Protein AF-A0A0F9MTP5-F1 (afdb_monomer_lite)

Secondary structure (DSSP, 8-state):
-PPTT-EEEGGGGT-SSS-EEEEEE-TTT--EEEEEEETTEES-SS-HHHHHTT--GGGSTT-STTEEE-TTS-EEEE--TTSTTGGG--TTSEEEHHHHHHHHHHTSPPPTT------S-PPP--

Organism: NCBI:txid412755

Radius of gyration: 24.65 Å; chains: 1; bounding box: 51×34×59 Å

Structure (mmCIF, N/CA/C/O backbone):
data_AF-A0A0F9MTP5-F1
#
_entry.id   AF-A0A0F9MTP5-F1
#
loop_
_atom_site.group_PDB
_atom_site.id
_atom_site.type_symbol
_atom_site.label_atom_id
_atom_site.label_alt_id
_atom_site.label_comp_id
_atom_site.label_asym_id
_atom_site.label_entity_id
_atom_site.label_seq_id
_atom_site.pdbx_PDB_ins_code
_atom_site.Cartn_x
_atom_site.Cartn_y
_atom_site.Cartn_z
_atom_site.occupancy
_atom_site.B_iso_or_equiv
_atom_site.auth_seq_id
_atom_site.auth_comp_id
_atom_site.auth_asym_id
_atom_site.auth_atom_id
_atom_site.pdbx_PDB_model_num
ATOM 1 N N . MET A 1 1 ? 25.658 3.726 -25.831 1.00 50.38 1 MET A N 1
ATOM 2 C CA . MET A 1 1 ? 24.232 3.813 -25.425 1.00 50.38 1 MET A CA 1
ATOM 3 C C . MET A 1 1 ? 23.393 3.093 -26.476 1.00 50.38 1 MET A C 1
ATOM 5 O O . MET A 1 1 ? 23.579 3.417 -27.639 1.00 50.38 1 MET A O 1
ATOM 9 N N . PRO A 1 2 ? 22.553 2.095 -26.136 1.00 52.84 2 PRO A N 1
ATOM 10 C CA . PRO A 1 2 ? 21.653 1.469 -27.111 1.00 52.84 2 PRO A CA 1
ATOM 11 C C . PRO A 1 2 ? 20.662 2.503 -27.647 1.00 52.84 2 PRO A C 1
ATOM 13 O O . PRO A 1 2 ? 20.171 3.325 -26.868 1.00 52.84 2 PRO A O 1
ATOM 16 N N . TYR A 1 3 ? 20.366 2.458 -28.942 1.00 60.91 3 TYR A N 1
ATOM 17 C CA . TYR A 1 3 ? 19.397 3.370 -29.541 1.00 60.91 3 TYR A CA 1
ATOM 18 C C . TYR A 1 3 ? 17.982 3.034 -29.056 1.00 60.91 3 TYR A C 1
ATOM 20 O O . TYR A 1 3 ? 17.651 1.895 -28.711 1.00 60.91 3 TYR A O 1
ATOM 28 N N . LEU A 1 4 ? 17.127 4.053 -28.991 1.00 62.94 4 LEU A N 1
ATOM 29 C CA . LEU A 1 4 ? 15.744 3.895 -28.565 1.00 62.94 4 LEU A CA 1
ATOM 30 C C . LEU A 1 4 ? 15.026 2.870 -29.466 1.00 62.94 4 LEU A C 1
ATOM 32 O O . LEU A 1 4 ? 15.049 3.016 -30.682 1.00 62.94 4 LEU A O 1
ATOM 36 N N . ARG A 1 5 ? 14.354 1.873 -28.866 1.00 65.50 5 ARG A N 1
ATOM 37 C CA . ARG A 1 5 ? 13.675 0.729 -29.529 1.00 65.50 5 ARG A CA 1
ATOM 38 C C . ARG A 1 5 ? 14.573 -0.394 -30.065 1.00 65.50 5 ARG A C 1
ATOM 40 O O . ARG A 1 5 ? 14.048 -1.356 -30.619 1.00 65.50 5 ARG A O 1
ATOM 47 N N . GLU A 1 6 ? 15.880 -0.347 -29.837 1.00 84.50 6 GLU A N 1
ATOM 48 C CA . GLU A 1 6 ? 16.763 -1.471 -30.151 1.00 84.50 6 GLU A CA 1
ATOM 49 C C . GLU A 1 6 ? 16.540 -2.631 -29.161 1.00 84.50 6 GLU A C 1
ATOM 51 O O . GLU A 1 6 ? 16.546 -2.439 -27.938 1.00 84.50 6 GLU A O 1
ATOM 56 N N . VAL A 1 7 ? 16.329 -3.842 -29.686 1.00 89.88 7 VAL A N 1
ATOM 57 C CA . VAL A 1 7 ? 16.206 -5.066 -28.884 1.00 89.88 7 VAL A CA 1
ATOM 58 C C . VAL A 1 7 ? 17.567 -5.755 -28.824 1.00 89.88 7 VAL A C 1
ATOM 60 O O . VAL A 1 7 ? 18.061 -6.232 -29.841 1.00 89.88 7 VAL A O 1
ATOM 63 N N . LYS A 1 8 ? 18.152 -5.864 -27.628 1.00 90.75 8 LYS A N 1
ATOM 64 C CA . LYS A 1 8 ? 19.448 -6.523 -27.389 1.00 90.75 8 LYS A CA 1
ATOM 65 C C . LYS A 1 8 ? 19.291 -7.798 -26.575 1.00 90.75 8 LYS A C 1
ATOM 67 O O . LYS A 1 8 ? 18.410 -7.876 -25.716 1.00 90.75 8 LYS A O 1
ATOM 72 N N . ARG A 1 9 ? 20.133 -8.810 -26.798 1.00 90.12 9 ARG A N 1
ATOM 73 C CA . ARG A 1 9 ? 20.188 -9.964 -25.886 1.00 90.12 9 ARG A CA 1
ATOM 74 C C . ARG A 1 9 ? 20.947 -9.566 -24.626 1.00 90.12 9 ARG A C 1
ATOM 76 O O . ARG A 1 9 ? 21.798 -8.688 -24.658 1.00 90.12 9 ARG A O 1
ATOM 83 N N . ALA A 1 10 ? 20.655 -10.235 -23.514 1.00 90.25 10 ALA A N 1
ATOM 84 C CA . ALA A 1 10 ? 21.306 -9.991 -22.229 1.00 90.25 10 ALA A CA 1
ATOM 85 C C . ALA A 1 10 ? 22.843 -10.014 -22.338 1.00 90.25 10 ALA A C 1
ATOM 87 O O . ALA A 1 10 ? 23.502 -9.103 -21.845 1.00 90.25 10 ALA A O 1
ATOM 88 N N . ARG A 1 11 ? 23.388 -10.993 -23.074 1.00 88.56 11 ARG A N 1
ATOM 89 C CA . ARG A 1 11 ? 24.829 -11.126 -23.343 1.00 88.56 11 ARG A CA 1
ATOM 90 C C . ARG A 1 11 ? 25.450 -9.919 -24.061 1.00 88.56 11 ARG A C 1
ATOM 92 O O . ARG A 1 11 ? 26.611 -9.627 -23.823 1.00 88.56 11 ARG A O 1
ATOM 99 N N . ASP A 1 12 ? 24.679 -9.197 -24.878 1.00 89.00 12 ASP A N 1
ATOM 100 C CA . ASP A 1 12 ? 25.159 -8.040 -25.651 1.00 89.00 12 ASP A CA 1
ATOM 101 C C . ASP A 1 12 ? 25.202 -6.750 -24.800 1.00 89.00 12 ASP A C 1
ATOM 103 O O . ASP A 1 12 ? 25.647 -5.703 -25.263 1.00 89.00 12 ASP A O 1
ATOM 107 N N . ILE A 1 13 ? 24.675 -6.799 -23.571 1.00 87.50 13 ILE A N 1
ATOM 108 C CA . ILE A 1 13 ? 24.605 -5.677 -22.620 1.00 87.50 13 ILE A CA 1
ATOM 109 C C . ILE A 1 13 ? 25.126 -6.073 -21.231 1.00 87.50 13 ILE A C 1
ATOM 111 O O . ILE A 1 13 ? 24.644 -5.553 -20.225 1.00 87.50 13 ILE A O 1
ATOM 115 N N . GLU A 1 14 ? 26.052 -7.036 -21.179 1.00 87.50 14 GLU A N 1
ATOM 116 C CA . GLU A 1 14 ? 26.723 -7.492 -19.949 1.00 87.50 14 GLU A CA 1
ATOM 117 C C . GLU A 1 14 ? 25.752 -7.966 -18.848 1.00 87.50 14 GLU A C 1
ATOM 119 O O . GLU A 1 14 ? 26.001 -7.845 -17.648 1.00 87.50 14 GLU A O 1
ATOM 124 N N . ARG A 1 15 ? 24.603 -8.530 -19.246 1.00 83.62 15 ARG A N 1
ATOM 125 C CA . ARG A 1 15 ? 23.613 -9.115 -18.333 1.00 83.62 15 ARG A CA 1
ATOM 126 C C . ARG A 1 15 ? 23.614 -10.634 -18.406 1.00 83.62 15 ARG A C 1
ATOM 128 O O . ARG A 1 15 ? 23.744 -11.232 -19.470 1.00 83.62 15 ARG A O 1
ATOM 135 N N . ARG A 1 16 ? 23.384 -11.264 -17.253 1.00 84.50 16 ARG A N 1
ATOM 136 C CA . ARG A 1 16 ? 23.239 -12.721 -17.137 1.00 84.50 16 ARG A CA 1
ATOM 137 C C . ARG A 1 16 ? 21.905 -13.201 -17.726 1.00 84.50 16 ARG A C 1
ATOM 139 O O . ARG A 1 16 ? 20.883 -12.522 -17.612 1.00 84.50 16 ARG A O 1
ATOM 146 N N . GLY A 1 17 ? 21.911 -14.412 -18.284 1.00 86.94 17 GLY A N 1
ATOM 147 C CA . GLY A 1 17 ? 20.730 -15.103 -18.814 1.00 86.94 17 GLY A CA 1
ATOM 148 C C . GLY A 1 17 ? 20.544 -14.969 -20.329 1.00 86.94 17 GLY A C 1
ATOM 149 O O . GLY A 1 17 ? 21.358 -14.375 -21.024 1.00 86.94 17 GLY A O 1
ATOM 150 N N . ASN A 1 18 ? 19.442 -15.526 -20.841 1.00 89.19 18 ASN A N 1
ATOM 151 C CA . ASN A 1 18 ? 19.158 -15.624 -22.284 1.00 89.19 18 ASN A CA 1
ATOM 152 C C . ASN A 1 18 ? 18.023 -14.697 -22.754 1.00 89.19 18 ASN A C 1
ATOM 154 O O . ASN A 1 18 ? 17.495 -14.845 -23.857 1.00 89.19 18 ASN A O 1
ATOM 158 N N . TYR A 1 19 ? 17.626 -13.741 -21.915 1.00 92.12 19 TYR A N 1
ATOM 159 C CA . TYR A 1 19 ? 16.518 -12.835 -22.200 1.00 92.12 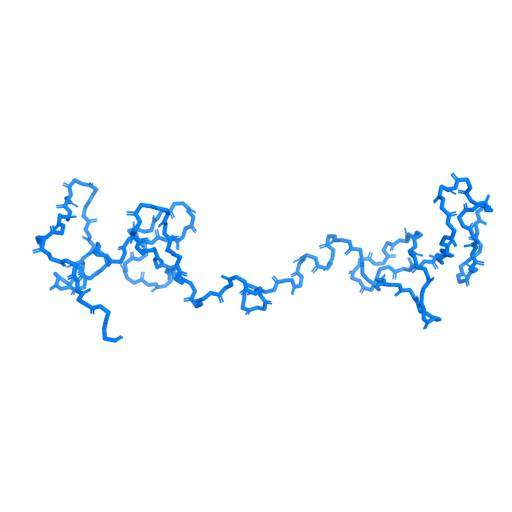19 TYR A CA 1
ATOM 160 C C . TYR A 1 19 ? 16.904 -11.748 -23.206 1.00 92.12 19 TYR A C 1
ATOM 162 O O . TYR A 1 19 ? 18.069 -11.368 -23.333 1.00 92.12 19 TYR A O 1
ATOM 170 N N . LYS A 1 20 ? 15.896 -11.213 -23.896 1.00 94.25 20 LYS A N 1
ATOM 171 C CA . LYS A 1 20 ? 16.014 -9.994 -24.696 1.00 94.25 20 LYS A CA 1
ATOM 172 C C . LYS A 1 20 ? 15.579 -8.795 -23.860 1.00 94.25 20 LYS A C 1
ATOM 174 O O . LYS A 1 20 ? 14.702 -8.915 -23.003 1.00 94.25 20 LYS A O 1
ATOM 179 N N . TYR A 1 21 ? 16.171 -7.643 -24.123 1.00 93.31 21 TYR A N 1
ATOM 180 C CA . TYR A 1 21 ? 15.858 -6.377 -23.483 1.00 93.31 21 TYR A CA 1
ATOM 181 C C . TYR A 1 21 ? 15.622 -5.306 -24.538 1.00 93.31 21 TYR A C 1
ATOM 183 O O . TYR A 1 21 ? 16.295 -5.284 -25.562 1.00 93.31 21 TYR A O 1
ATOM 191 N N . ILE A 1 22 ? 14.689 -4.404 -24.259 1.00 92.81 22 ILE A N 1
ATOM 192 C CA . ILE A 1 22 ? 14.418 -3.215 -25.060 1.00 92.81 22 ILE A CA 1
ATOM 193 C C . ILE A 1 22 ? 14.540 -1.977 -24.182 1.00 92.81 22 ILE A C 1
ATOM 195 O O . ILE A 1 22 ? 14.172 -1.977 -23.002 1.00 92.81 22 ILE A O 1
ATOM 199 N N . TRP A 1 23 ? 15.049 -0.907 -24.771 1.00 91.88 23 TRP A N 1
ATOM 200 C CA . TRP A 1 23 ? 15.063 0.405 -24.155 1.00 91.88 23 TRP A CA 1
ATOM 201 C C . TRP A 1 23 ? 13.672 1.058 -24.294 1.00 91.88 23 TRP A C 1
ATOM 203 O O . TRP A 1 23 ? 13.225 1.337 -25.406 1.00 91.88 23 TRP A O 1
ATOM 213 N N . HIS A 1 24 ? 12.955 1.260 -23.179 1.00 91.69 24 HIS A N 1
ATOM 214 C CA . HIS A 1 24 ? 11.558 1.724 -23.161 1.00 91.69 24 HIS A CA 1
ATOM 215 C C . HIS A 1 24 ? 11.326 2.856 -22.146 1.00 91.69 24 HIS A C 1
ATOM 217 O O . HIS A 1 24 ? 11.882 2.852 -21.043 1.00 91.69 24 HIS A O 1
ATOM 223 N N . PHE A 1 25 ? 10.457 3.806 -22.499 1.00 93.25 25 PHE A N 1
ATOM 224 C CA . PHE A 1 25 ? 10.032 4.893 -21.618 1.00 93.25 25 PHE A CA 1
ATOM 225 C C . PHE A 1 25 ? 8.810 4.497 -20.790 1.00 93.25 25 PHE A C 1
ATOM 227 O O . PHE A 1 25 ? 7.827 3.973 -21.304 1.00 93.25 25 PHE A O 1
ATOM 234 N N . CYS A 1 26 ? 8.845 4.785 -19.493 1.00 94.44 26 CYS A N 1
ATOM 235 C CA . CYS A 1 26 ? 7.706 4.589 -18.609 1.00 94.44 26 CYS A CA 1
ATOM 236 C C . CYS A 1 26 ? 6.542 5.506 -19.012 1.00 94.44 26 CYS A C 1
ATOM 238 O O . CYS A 1 26 ? 6.663 6.723 -18.898 1.00 94.44 26 CYS A O 1
ATOM 240 N N . LYS A 1 27 ? 5.370 4.937 -19.329 1.00 94.00 27 LYS A N 1
ATOM 241 C CA . LYS A 1 27 ? 4.141 5.712 -19.608 1.00 94.00 27 LYS A CA 1
ATOM 242 C C . LYS A 1 27 ? 3.656 6.598 -18.446 1.00 94.00 27 LYS A C 1
ATOM 244 O O . LYS A 1 27 ? 2.748 7.391 -18.639 1.00 94.00 27 LYS A O 1
ATOM 249 N N . GLY A 1 28 ? 4.177 6.415 -17.229 1.00 92.44 28 GLY A N 1
ATOM 250 C CA . GLY A 1 28 ? 3.763 7.176 -16.044 1.00 92.44 28 GLY A CA 1
ATOM 251 C C . GLY A 1 28 ? 4.670 8.356 -15.689 1.00 92.44 28 GLY A C 1
ATOM 252 O O . GLY A 1 28 ? 4.172 9.393 -15.282 1.00 92.44 28 GLY A O 1
ATOM 253 N N . CYS A 1 29 ? 5.991 8.206 -15.806 1.00 95.00 29 CYS A N 1
ATOM 254 C CA . CYS A 1 29 ? 6.949 9.249 -15.410 1.00 95.00 29 CYS A CA 1
ATOM 255 C C . CYS A 1 29 ? 7.912 9.664 -16.522 1.00 95.00 29 CYS A C 1
ATOM 257 O O . CYS A 1 29 ? 8.851 10.404 -16.252 1.00 95.00 29 CYS A O 1
ATOM 259 N N . GLY A 1 30 ? 7.772 9.113 -17.731 1.00 93.50 30 GLY A N 1
ATOM 260 C CA . GLY A 1 30 ? 8.672 9.369 -18.858 1.00 93.50 30 GLY A CA 1
ATOM 261 C C . GLY A 1 30 ? 10.078 8.790 -18.689 1.00 93.50 30 GLY A C 1
ATOM 262 O O . GLY A 1 30 ? 10.838 8.755 -19.648 1.00 93.50 30 GLY A O 1
ATOM 263 N N . LYS A 1 31 ? 10.438 8.286 -17.499 1.00 93.00 31 LYS A N 1
ATOM 264 C CA . LYS A 1 31 ? 11.778 7.759 -17.249 1.00 93.00 31 LYS A CA 1
ATOM 265 C C . LYS A 1 31 ? 12.066 6.536 -18.088 1.00 93.00 31 LYS A C 1
ATOM 267 O O . LYS A 1 31 ? 11.247 5.644 -18.314 1.00 93.00 31 LYS A O 1
ATOM 272 N N . ALA A 1 32 ? 13.310 6.525 -18.473 1.00 91.69 32 ALA A N 1
ATOM 273 C CA . ALA A 1 32 ? 13.872 5.750 -19.519 1.00 91.69 32 ALA A CA 1
ATOM 274 C C . ALA A 1 32 ? 14.539 4.512 -18.843 1.00 91.69 32 ALA A C 1
ATOM 276 O O . ALA A 1 32 ? 15.306 4.692 -17.896 1.00 91.69 32 ALA A O 1
ATOM 277 N N . ARG A 1 33 ? 14.241 3.260 -19.248 1.00 91.56 33 ARG A N 1
ATOM 278 C CA . ARG A 1 33 ? 14.900 2.054 -18.689 1.00 91.56 33 ARG A CA 1
ATOM 279 C C . ARG A 1 33 ? 14.978 0.859 -19.650 1.00 91.56 33 ARG A C 1
ATOM 281 O O . ARG A 1 33 ? 14.161 0.719 -20.556 1.00 91.56 33 ARG A O 1
ATOM 288 N N . GLY A 1 34 ? 15.893 -0.072 -19.368 1.00 91.94 34 GLY A N 1
ATOM 289 C CA . GLY A 1 34 ? 15.919 -1.398 -19.998 1.00 91.94 34 GLY A CA 1
ATOM 290 C C . GLY A 1 34 ? 14.844 -2.329 -19.422 1.00 91.94 34 GLY A C 1
ATOM 291 O O . GLY A 1 34 ? 14.824 -2.589 -18.217 1.00 91.94 34 GLY A O 1
ATOM 292 N N . VAL A 1 35 ? 13.962 -2.843 -20.276 1.00 92.44 35 VAL A N 1
ATOM 293 C CA . VAL A 1 35 ? 12.837 -3.730 -19.928 1.00 92.44 35 VAL A CA 1
ATOM 294 C C . VAL A 1 35 ? 13.016 -5.064 -20.632 1.00 92.44 35 VAL A C 1
ATOM 296 O O . VAL A 1 35 ? 13.492 -5.082 -21.762 1.00 92.44 35 VAL A O 1
ATOM 299 N N . ARG A 1 36 ? 12.638 -6.180 -19.996 1.00 93.88 36 ARG A N 1
ATOM 300 C CA . ARG A 1 36 ? 12.586 -7.469 -20.699 1.00 93.88 36 ARG A CA 1
ATOM 301 C C . ARG A 1 36 ? 11.644 -7.365 -21.896 1.00 93.88 36 ARG A C 1
ATOM 303 O O . ARG A 1 36 ? 10.577 -6.765 -21.800 1.00 93.88 36 ARG A O 1
ATOM 310 N N . TYR A 1 37 ? 12.062 -7.943 -23.009 1.00 94.00 37 TYR A N 1
ATOM 311 C CA . TYR A 1 37 ? 11.309 -7.985 -24.250 1.00 94.00 37 TYR A CA 1
ATOM 312 C C . TYR A 1 37 ? 10.854 -9.420 -24.495 1.00 94.00 37 TYR A C 1
ATOM 314 O O . TYR A 1 37 ? 11.674 -10.327 -24.646 1.00 94.00 37 TYR A O 1
ATOM 322 N N . THR A 1 38 ? 9.545 -9.626 -24.476 1.00 92.94 38 THR A N 1
ATOM 323 C CA . THR A 1 38 ? 8.895 -10.935 -24.579 1.00 92.94 38 THR A CA 1
ATOM 324 C C . THR A 1 38 ? 7.635 -10.782 -25.414 1.00 92.94 38 THR A C 1
ATOM 326 O O . THR A 1 38 ? 7.059 -9.706 -25.426 1.00 92.94 38 THR A O 1
ATOM 329 N N . ARG A 1 39 ? 7.210 -11.822 -26.139 1.00 91.56 39 ARG A N 1
ATOM 330 C CA . ARG A 1 39 ? 5.995 -11.770 -26.983 1.00 91.56 39 ARG A CA 1
ATOM 331 C C . ARG A 1 39 ? 5.944 -10.555 -27.931 1.00 91.56 39 ARG A C 1
ATOM 333 O O . ARG A 1 39 ? 4.889 -10.004 -28.194 1.00 91.56 39 ARG A O 1
ATOM 340 N N . ASN A 1 40 ? 7.104 -10.140 -28.443 1.00 91.00 40 ASN A N 1
ATOM 341 C CA . ASN A 1 40 ? 7.280 -8.952 -29.285 1.00 91.00 40 ASN A CA 1
ATOM 342 C C . ASN A 1 40 ? 6.893 -7.603 -28.638 1.00 91.00 40 ASN A C 1
ATOM 344 O O . ASN A 1 40 ? 6.765 -6.590 -29.329 1.00 91.00 40 ASN A O 1
ATOM 348 N N . GLU A 1 41 ? 6.809 -7.545 -27.310 1.00 92.81 41 GLU A N 1
ATOM 349 C CA . GLU A 1 41 ? 6.453 -6.352 -26.544 1.00 92.81 41 GLU A CA 1
ATOM 350 C C . GLU A 1 41 ? 7.351 -6.165 -25.300 1.00 92.81 41 GLU A C 1
ATOM 352 O O . GLU A 1 41 ? 7.974 -7.110 -24.798 1.00 92.81 41 GLU A O 1
ATOM 357 N N . PRO A 1 42 ? 7.496 -4.930 -24.781 1.00 93.19 42 PRO A N 1
ATOM 358 C CA . PRO A 1 42 ? 8.117 -4.726 -23.479 1.00 93.19 42 PRO A CA 1
ATOM 359 C C . PRO A 1 42 ? 7.231 -5.341 -22.390 1.00 93.19 42 PRO A C 1
ATOM 361 O O . PRO A 1 42 ? 6.095 -4.920 -22.203 1.00 93.19 42 PRO A O 1
ATOM 364 N N . GLU A 1 43 ? 7.786 -6.253 -21.592 1.00 94.25 43 GLU A N 1
ATOM 365 C CA . GLU A 1 43 ? 7.072 -6.954 -20.512 1.00 94.25 43 GLU A CA 1
ATOM 366 C C . GLU A 1 43 ? 6.398 -6.000 -19.510 1.00 94.25 43 GLU A C 1
ATOM 368 O O . GLU A 1 43 ? 5.448 -6.348 -18.814 1.00 94.25 43 GLU A O 1
ATOM 373 N N . SER A 1 44 ? 6.903 -4.773 -19.381 1.00 93.06 44 SER A N 1
ATOM 374 C CA . SER A 1 44 ? 6.295 -3.764 -18.521 1.00 93.06 44 SER A CA 1
ATOM 375 C C . SER A 1 44 ? 6.414 -2.373 -19.128 1.00 93.06 44 SER A C 1
ATOM 377 O O . SER A 1 44 ? 7.509 -1.829 -19.260 1.00 93.06 44 SER A O 1
ATOM 379 N N . VAL A 1 45 ? 5.266 -1.752 -19.397 1.00 93.75 45 VAL A N 1
ATOM 380 C CA . VAL A 1 45 ? 5.148 -0.396 -19.973 1.00 93.75 45 VAL A CA 1
ATOM 381 C C . VAL A 1 45 ? 5.300 0.741 -18.950 1.00 93.75 45 VAL A C 1
ATOM 383 O O . VAL A 1 45 ? 5.399 1.917 -19.299 1.00 93.75 45 VAL A O 1
ATOM 386 N N . ARG A 1 46 ? 5.312 0.413 -17.654 1.00 94.88 46 ARG A N 1
ATOM 387 C CA . ARG A 1 46 ? 5.532 1.354 -16.541 1.00 94.88 46 ARG A CA 1
ATOM 388 C C . ARG A 1 46 ? 6.678 0.867 -15.660 1.00 94.88 46 ARG A C 1
ATOM 390 O O . ARG A 1 46 ? 6.937 -0.330 -15.601 1.00 94.88 46 ARG A O 1
ATOM 397 N N . CYS A 1 47 ? 7.408 1.781 -15.022 1.00 94.56 47 CYS A N 1
ATOM 398 C CA . CYS A 1 47 ? 8.378 1.425 -13.983 1.00 94.56 47 CYS A CA 1
ATOM 399 C C . CYS A 1 47 ? 7.659 0.940 -12.716 1.00 94.56 47 CYS A C 1
ATOM 401 O O . CYS A 1 47 ? 6.465 1.193 -12.553 1.00 94.56 47 CYS A O 1
ATOM 403 N N . LEU A 1 48 ? 8.398 0.285 -11.815 1.00 90.38 48 LEU A N 1
ATOM 404 C CA . LEU A 1 48 ? 7.843 -0.271 -10.579 1.00 90.38 48 LEU A CA 1
ATOM 405 C C . LEU A 1 48 ? 7.087 0.785 -9.762 1.00 90.38 48 LEU A C 1
ATOM 407 O O . LEU A 1 48 ? 5.938 0.558 -9.410 1.00 90.38 48 LEU A O 1
ATOM 411 N N . SER A 1 49 ? 7.675 1.966 -9.547 1.00 92.44 49 SER A N 1
ATOM 412 C CA . SER A 1 49 ? 7.037 3.031 -8.761 1.00 92.44 49 SER A CA 1
ATOM 413 C C . SER A 1 49 ? 5.762 3.583 -9.405 1.00 92.44 49 SER A C 1
ATOM 415 O O . SER A 1 49 ? 4.795 3.862 -8.706 1.00 92.44 49 SER A O 1
ATOM 417 N N . CYS A 1 50 ? 5.716 3.724 -10.733 1.00 93.12 50 CYS A N 1
ATOM 418 C CA . CYS A 1 50 ? 4.498 4.149 -11.431 1.00 93.12 50 CYS A CA 1
ATOM 419 C C . CYS A 1 50 ? 3.434 3.051 -11.486 1.00 93.12 50 CYS A C 1
ATOM 421 O O . CYS A 1 50 ? 2.252 3.369 -11.461 1.00 93.12 50 CYS A O 1
ATOM 423 N N . ALA A 1 51 ? 3.830 1.783 -11.597 1.00 90.69 51 ALA A N 1
ATOM 424 C CA . ALA A 1 51 ? 2.898 0.662 -11.551 1.00 90.69 51 ALA A CA 1
ATOM 425 C C . ALA A 1 51 ? 2.293 0.500 -10.149 1.00 90.69 51 ALA A C 1
ATOM 427 O O . ALA A 1 51 ? 1.099 0.245 -10.028 1.00 90.69 51 ALA A O 1
ATOM 428 N N . ASP A 1 52 ? 3.094 0.708 -9.102 1.00 87.56 52 ASP A N 1
ATOM 429 C CA . ASP A 1 52 ? 2.655 0.574 -7.715 1.00 87.56 52 ASP A CA 1
ATOM 430 C C . ASP A 1 52 ? 1.597 1.617 -7.334 1.00 87.56 52 ASP A C 1
ATOM 432 O O . ASP A 1 52 ? 0.579 1.272 -6.746 1.00 87.56 52 ASP A O 1
ATOM 436 N N . LYS A 1 53 ? 1.743 2.859 -7.814 1.00 85.94 53 LYS A N 1
ATOM 437 C CA . LYS A 1 53 ? 0.725 3.917 -7.660 1.00 85.94 53 LYS A CA 1
ATOM 438 C C . LYS A 1 53 ? -0.648 3.560 -8.247 1.00 85.94 53 LYS A C 1
ATOM 440 O O . LYS A 1 53 ? -1.644 4.139 -7.835 1.00 85.94 53 LYS A O 1
ATOM 445 N N . LEU A 1 54 ? -0.706 2.647 -9.220 1.00 84.75 54 LEU A N 1
ATOM 446 C CA . LEU A 1 54 ? -1.957 2.206 -9.852 1.00 84.75 54 LEU A CA 1
ATOM 447 C C . LEU A 1 54 ? -2.579 0.990 -9.160 1.00 84.75 54 LEU A C 1
ATOM 449 O O . LEU A 1 54 ? -3.674 0.566 -9.534 1.00 84.75 54 LEU A O 1
ATOM 453 N N . ARG A 1 55 ? -1.892 0.392 -8.181 1.00 80.38 55 ARG A N 1
ATOM 454 C CA . ARG A 1 55 ? -2.444 -0.724 -7.420 1.00 80.38 55 ARG A CA 1
ATOM 455 C C . ARG A 1 55 ? -3.546 -0.210 -6.509 1.00 80.38 55 ARG A C 1
ATOM 457 O O . ARG A 1 55 ? -3.289 0.432 -5.496 1.00 80.38 55 ARG A O 1
ATOM 464 N N . THR A 1 56 ? -4.782 -0.548 -6.847 1.00 73.12 56 THR A N 1
ATOM 465 C CA . THR A 1 56 ? -5.900 -0.408 -5.919 1.00 73.12 56 THR A CA 1
ATOM 466 C C . THR A 1 56 ? -5.982 -1.650 -5.041 1.00 73.12 56 THR A C 1
ATOM 468 O O . THR A 1 56 ? -5.707 -2.770 -5.479 1.00 73.12 56 THR A O 1
ATOM 471 N N . ARG A 1 57 ? -6.367 -1.454 -3.779 1.00 69.88 57 ARG A N 1
ATOM 472 C CA . ARG A 1 57 ? -6.535 -2.551 -2.816 1.00 69.88 57 ARG A CA 1
ATOM 473 C C . ARG A 1 57 ? -7.586 -3.547 -3.292 1.00 69.88 57 ARG A C 1
ATOM 475 O O . ARG A 1 57 ? -7.371 -4.739 -3.160 1.00 69.88 57 ARG A O 1
ATOM 482 N N . GLU A 1 58 ? -8.646 -3.059 -3.928 1.00 71.19 58 GLU A N 1
ATOM 483 C CA . GLU A 1 58 ? -9.735 -3.876 -4.473 1.00 71.19 58 GLU A CA 1
ATOM 484 C C . GLU A 1 58 ? -9.279 -4.916 -5.497 1.00 71.19 58 GLU A C 1
ATOM 486 O O . GLU A 1 58 ? -9.857 -5.993 -5.576 1.00 71.19 58 GLU A O 1
ATOM 491 N N . LYS A 1 59 ? -8.216 -4.619 -6.254 1.00 72.25 59 LYS A N 1
ATOM 492 C CA . LYS A 1 59 ? -7.656 -5.536 -7.255 1.00 72.25 59 LYS A CA 1
ATOM 493 C C . LYS A 1 59 ? -6.611 -6.493 -6.678 1.00 72.25 59 LYS A C 1
ATOM 495 O O . LYS A 1 59 ? -6.104 -7.346 -7.405 1.00 72.25 59 LYS A O 1
ATOM 500 N N . ALA A 1 60 ? -6.243 -6.361 -5.402 1.00 75.06 60 ALA A N 1
ATOM 501 C CA . ALA A 1 60 ? -5.328 -7.296 -4.762 1.00 75.06 60 ALA A CA 1
ATOM 502 C C . ALA A 1 60 ? -6.066 -8.604 -4.444 1.00 75.06 60 ALA A C 1
ATOM 504 O O . ALA A 1 60 ? -7.092 -8.587 -3.774 1.00 75.06 60 ALA A O 1
ATOM 505 N N . SER A 1 61 ? -5.513 -9.750 -4.846 1.00 72.50 61 SER A N 1
ATOM 506 C CA . SER A 1 61 ? -6.121 -11.076 -4.619 1.00 72.50 61 SER A CA 1
ATOM 507 C C . SER A 1 61 ? -6.409 -11.392 -3.144 1.00 72.50 61 SER A C 1
ATOM 509 O O . SER A 1 61 ? -7.316 -12.156 -2.828 1.00 72.50 61 SER A O 1
ATOM 511 N N . ASN A 1 62 ? -5.652 -10.784 -2.229 1.00 73.50 62 ASN A N 1
ATOM 512 C CA . ASN A 1 62 ? -5.821 -10.947 -0.786 1.00 73.50 62 ASN A CA 1
ATOM 513 C C . ASN A 1 62 ? -6.845 -9.977 -0.172 1.00 73.50 62 ASN A C 1
ATOM 515 O O . ASN A 1 62 ? -7.113 -10.057 1.029 1.00 73.50 62 ASN A O 1
ATOM 519 N N . TRP A 1 63 ? -7.402 -9.045 -0.949 1.00 77.75 63 TRP A N 1
ATOM 520 C CA . TRP A 1 63 ? -8.407 -8.110 -0.462 1.00 77.75 63 TRP A CA 1
ATOM 521 C C . TRP A 1 63 ? -9.767 -8.791 -0.344 1.00 77.75 63 TRP A C 1
ATOM 523 O O . TRP A 1 63 ? -10.344 -9.253 -1.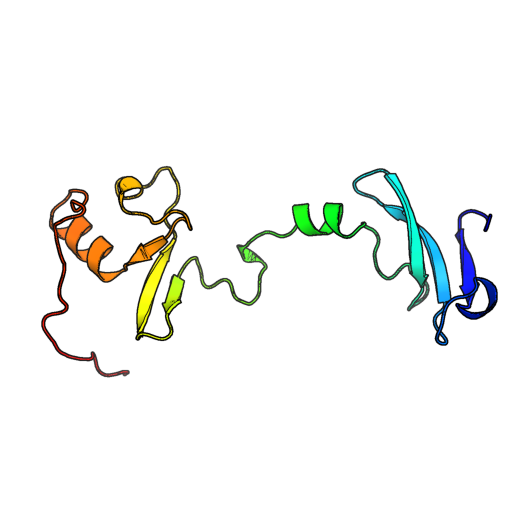322 1.00 77.75 63 TRP A O 1
ATOM 533 N N . LYS A 1 64 ? -10.298 -8.830 0.879 1.00 78.56 64 LYS A N 1
ATOM 534 C CA . LYS A 1 64 ? -11.602 -9.427 1.202 1.00 78.56 64 LYS A CA 1
ATOM 535 C C . LYS A 1 64 ? -12.553 -8.363 1.744 1.00 78.56 64 LYS A C 1
ATOM 537 O O . LYS A 1 64 ? -13.039 -8.479 2.867 1.00 78.56 64 LYS A O 1
ATOM 542 N N . GLY A 1 65 ? -12.706 -7.266 0.998 1.00 81.19 65 GLY A N 1
ATOM 543 C CA . GLY A 1 65 ? -13.569 -6.142 1.386 1.00 81.19 65 GLY A CA 1
ATOM 544 C C . GLY A 1 65 ? -13.164 -5.492 2.714 1.00 81.19 65 GLY A C 1
ATOM 545 O O . GLY A 1 65 ? -14.019 -5.132 3.512 1.00 81.19 65 GLY A O 1
ATOM 546 N N . GLY A 1 66 ? -11.862 -5.435 3.016 1.00 84.12 66 GLY A N 1
ATOM 547 C CA . GLY A 1 66 ? -11.366 -4.879 4.280 1.00 84.12 66 GLY A CA 1
ATOM 548 C C . GLY A 1 66 ? -11.498 -5.797 5.501 1.00 84.12 66 GLY A C 1
ATOM 549 O O . GLY A 1 66 ? -11.232 -5.350 6.616 1.00 84.12 66 GLY A O 1
ATOM 550 N N . ARG A 1 67 ? -11.862 -7.076 5.329 1.00 88.44 67 ARG A N 1
ATOM 551 C CA . ARG A 1 67 ? -11.881 -8.077 6.409 1.00 88.44 67 ARG A CA 1
ATOM 552 C C . ARG A 1 67 ? -10.569 -8.860 6.450 1.00 88.44 67 ARG A C 1
ATOM 554 O O . ARG A 1 67 ? -10.199 -9.518 5.480 1.00 88.44 67 ARG A O 1
ATOM 561 N N . LEU A 1 68 ? -9.884 -8.844 7.593 1.00 88.19 68 LEU A N 1
ATOM 562 C CA . LEU A 1 68 ? -8.646 -9.594 7.817 1.00 88.19 68 LEU A CA 1
ATOM 563 C C . LEU A 1 68 ? -8.800 -10.541 9.005 1.00 88.19 68 LEU A C 1
ATOM 565 O O . LEU A 1 68 ? -9.106 -10.116 10.117 1.00 88.19 68 LEU A O 1
ATOM 569 N N . LYS A 1 69 ? -8.544 -11.833 8.787 1.00 88.75 69 LYS A N 1
ATOM 570 C CA . LYS A 1 69 ? -8.483 -12.818 9.868 1.00 88.75 69 LYS A CA 1
ATOM 571 C C . LYS A 1 69 ? -7.057 -12.892 10.407 1.00 88.75 69 LYS A C 1
ATOM 573 O O . LYS A 1 69 ? -6.115 -13.099 9.653 1.00 88.75 69 LYS A O 1
ATOM 578 N N . THR A 1 70 ? -6.904 -12.712 11.711 1.00 85.94 70 THR A N 1
ATOM 579 C CA . THR A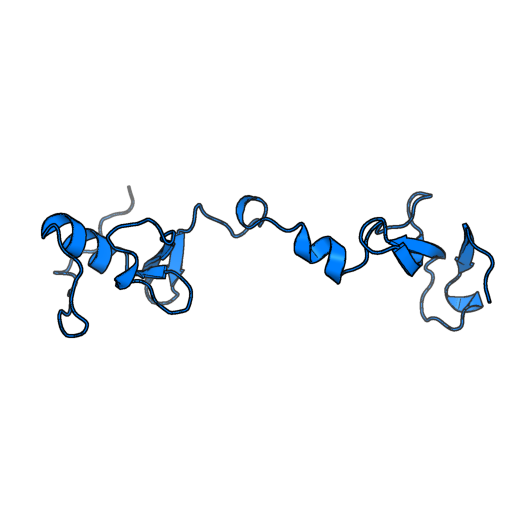 1 70 ? -5.620 -12.856 12.402 1.00 85.94 70 THR A CA 1
ATOM 580 C C . THR A 1 70 ? -5.331 -14.326 12.704 1.00 85.94 70 THR A C 1
ATOM 582 O O . THR A 1 70 ? -6.255 -15.127 12.860 1.00 85.94 70 THR A O 1
ATOM 585 N N . ASN A 1 71 ? -4.056 -14.669 12.890 1.00 85.94 71 ASN A N 1
ATOM 586 C CA . ASN A 1 71 ? -3.642 -16.021 13.295 1.00 85.94 71 ASN A CA 1
ATOM 587 C C . ASN A 1 71 ? -4.248 -16.447 14.644 1.00 85.94 71 ASN A C 1
ATOM 589 O O . ASN A 1 71 ? -4.456 -17.628 14.885 1.00 85.94 71 ASN A O 1
ATOM 593 N N . LYS A 1 72 ? -4.601 -15.479 15.501 1.00 84.12 72 LYS A N 1
ATOM 594 C CA . LYS A 1 72 ? -5.272 -15.699 16.792 1.00 84.12 72 LYS A CA 1
ATOM 595 C C . LYS A 1 72 ? -6.794 -15.899 16.668 1.00 84.12 72 LYS A C 1
ATOM 597 O O . LYS A 1 72 ? -7.486 -15.944 17.675 1.00 84.12 72 LYS A O 1
ATOM 602 N N . GLY A 1 73 ? -7.337 -15.961 15.451 1.00 84.75 73 GLY A N 1
ATOM 603 C CA . GLY A 1 73 ? -8.762 -16.191 15.195 1.00 84.75 73 GLY A CA 1
ATOM 604 C C . GLY A 1 73 ? -9.638 -14.936 15.182 1.00 84.75 73 GLY A C 1
ATOM 605 O O . GLY A 1 73 ? -10.775 -15.017 14.727 1.00 84.75 73 GLY A O 1
ATOM 606 N N . TYR A 1 74 ? -9.125 -13.771 15.591 1.00 85.44 74 TYR A N 1
ATOM 607 C CA . TYR A 1 74 ? -9.875 -12.511 15.530 1.00 85.44 74 TYR A CA 1
ATOM 608 C C . TYR A 1 74 ? -10.062 -12.017 14.102 1.00 85.44 74 TYR A C 1
ATOM 610 O O . TYR A 1 74 ? -9.158 -12.152 13.274 1.00 85.44 74 TYR A O 1
ATOM 618 N N . ILE A 1 75 ? -11.189 -11.353 13.862 1.00 89.50 75 ILE A N 1
ATOM 619 C CA . ILE A 1 75 ? -11.473 -10.634 12.624 1.00 89.50 75 ILE A CA 1
ATOM 620 C C . ILE A 1 75 ? -11.232 -9.140 12.855 1.00 89.50 75 ILE A C 1
ATOM 622 O O . ILE A 1 75 ? -11.675 -8.564 13.850 1.00 89.50 75 ILE A O 1
ATOM 626 N N . LYS A 1 76 ? -10.493 -8.528 11.934 1.00 91.81 76 LYS A N 1
ATOM 627 C CA . LYS A 1 76 ? -10.249 -7.093 11.837 1.00 91.81 76 LYS A CA 1
ATOM 628 C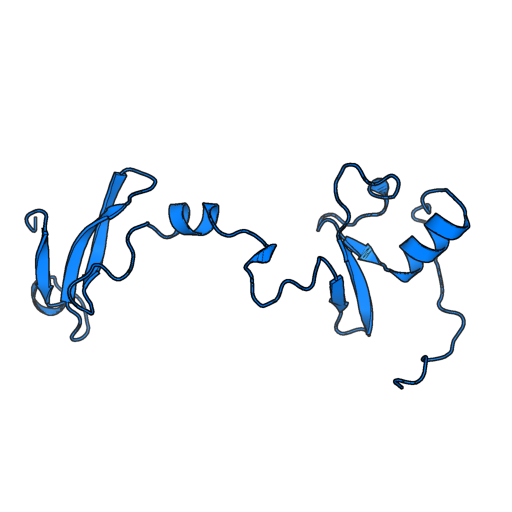 C . LYS A 1 76 ? -11.050 -6.532 10.666 1.00 91.81 76 LYS A C 1
ATOM 630 O O . LYS A 1 76 ? -11.030 -7.119 9.586 1.00 91.81 76 LYS A O 1
ATOM 635 N N . ILE A 1 77 ? -11.712 -5.403 10.882 1.00 91.94 77 ILE A N 1
ATOM 636 C CA . ILE A 1 77 ? -12.518 -4.680 9.898 1.00 91.94 77 ILE A CA 1
ATOM 637 C C . ILE A 1 77 ? -11.837 -3.353 9.602 1.00 91.94 77 ILE A C 1
ATOM 639 O O . ILE A 1 77 ? -11.518 -2.608 10.527 1.00 91.94 77 ILE A O 1
ATOM 643 N N . ARG A 1 78 ? -11.574 -3.078 8.327 1.00 91.25 78 ARG A N 1
ATOM 644 C CA . ARG A 1 78 ? -11.109 -1.773 7.859 1.00 91.25 78 ARG A CA 1
ATOM 645 C C . ARG A 1 78 ? -12.257 -0.774 7.997 1.00 91.25 78 ARG A C 1
ATOM 647 O O . ARG A 1 78 ? -13.348 -1.072 7.523 1.00 91.25 78 ARG A O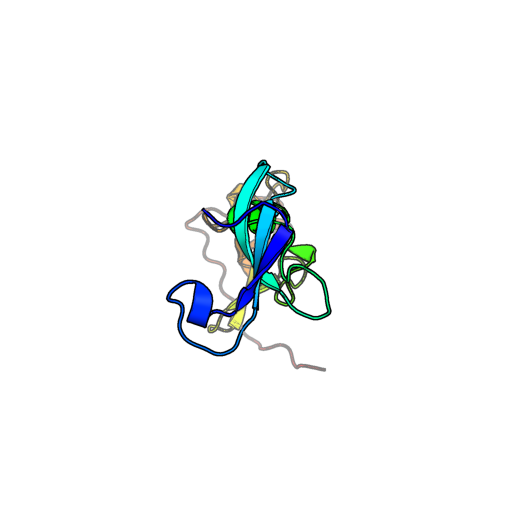 1
ATOM 654 N N . LEU A 1 79 ? -12.003 0.382 8.600 1.00 90.75 79 LEU A N 1
ATOM 655 C CA . LEU A 1 79 ? -12.933 1.513 8.552 1.00 90.75 79 LEU A CA 1
ATOM 656 C C . LEU A 1 79 ? -12.309 2.652 7.745 1.00 90.75 79 LEU A C 1
ATOM 658 O O . LEU A 1 79 ? -11.088 2.833 7.759 1.00 90.75 79 LEU A O 1
ATOM 662 N N . GLU A 1 80 ? -13.157 3.398 7.049 1.00 88.81 80 GLU A N 1
ATOM 663 C CA . GLU A 1 80 ? -12.787 4.620 6.334 1.00 88.81 80 GLU A CA 1
ATOM 664 C C . GLU A 1 80 ? -12.867 5.827 7.276 1.00 88.81 80 GLU A C 1
ATOM 666 O O . GLU A 1 80 ? -13.586 5.789 8.273 1.00 88.81 80 GLU A O 1
ATOM 671 N N . SER A 1 81 ? -12.150 6.911 6.970 1.00 87.25 81 SER A N 1
ATOM 672 C CA . SER A 1 81 ? -12.028 8.078 7.864 1.00 87.25 81 SER A CA 1
ATOM 673 C C . SER A 1 81 ? -13.345 8.796 8.173 1.00 87.25 81 SER A C 1
ATOM 675 O O . SER A 1 81 ? -13.405 9.539 9.146 1.00 87.25 81 SER A O 1
ATOM 677 N N . GLY A 1 82 ? -14.385 8.584 7.363 1.00 89.75 82 GLY A N 1
ATOM 678 C CA . GLY A 1 82 ? -15.732 9.108 7.606 1.00 89.75 82 GLY A CA 1
ATOM 679 C C . GLY A 1 82 ? -16.606 8.239 8.517 1.00 89.75 82 GLY A C 1
ATOM 680 O O . GLY A 1 82 ? -17.726 8.635 8.822 1.00 89.75 82 GLY A O 1
ATOM 681 N N . ASP A 1 83 ? -16.146 7.056 8.937 1.00 90.31 83 ASP A N 1
ATOM 682 C CA . ASP A 1 83 ? -16.926 6.182 9.818 1.00 90.31 83 ASP A CA 1
ATOM 683 C C . ASP A 1 83 ? -16.960 6.753 11.257 1.00 90.31 83 ASP A C 1
ATOM 685 O O . ASP A 1 83 ? -15.911 7.111 11.799 1.00 90.31 83 ASP A O 1
ATOM 689 N N . PRO A 1 84 ? -18.126 6.813 11.928 1.00 91.69 84 PRO A N 1
ATOM 690 C CA . PRO A 1 84 ? -18.235 7.345 13.292 1.00 91.69 84 PRO A CA 1
ATOM 691 C C . PRO A 1 84 ? -17.440 6.544 14.341 1.00 91.69 84 PRO A C 1
ATOM 693 O O . PRO A 1 84 ? -17.115 7.064 15.408 1.00 91.69 84 PRO A O 1
ATOM 696 N N . PHE A 1 85 ? -17.085 5.291 14.045 1.00 92.81 85 PHE A N 1
ATOM 697 C CA . PHE A 1 85 ? -16.232 4.440 14.876 1.00 92.81 85 PHE A CA 1
ATOM 698 C C . PHE A 1 85 ? -14.767 4.438 14.413 1.00 92.81 85 PHE A C 1
ATOM 700 O O . PHE A 1 85 ? -13.947 3.708 14.978 1.00 92.81 85 PHE A O 1
ATOM 707 N N . PHE A 1 86 ? -14.396 5.270 13.430 1.00 92.00 86 PHE A N 1
ATOM 708 C CA . PHE A 1 86 ? -13.010 5.442 12.991 1.00 92.00 86 PHE A CA 1
ATOM 709 C C . PHE A 1 86 ? -12.032 5.779 14.131 1.00 92.00 86 PHE A C 1
ATOM 711 O O . PHE A 1 86 ? -10.926 5.243 14.109 1.00 92.00 86 PHE A O 1
ATOM 718 N N . PRO A 1 87 ? -12.396 6.537 15.191 1.00 92.19 87 PRO A N 1
ATOM 719 C CA . PRO A 1 87 ? -11.505 6.751 16.338 1.00 92.19 87 PRO A CA 1
ATOM 720 C C . PRO A 1 87 ? -11.035 5.464 17.042 1.00 92.19 87 PRO A C 1
ATOM 722 O O . PRO A 1 87 ? -10.045 5.485 17.771 1.00 92.19 87 PRO A O 1
ATOM 725 N N . MET A 1 88 ? -11.722 4.335 16.830 1.00 92.38 88 MET A N 1
ATOM 726 C CA . MET A 1 88 ? -11.361 3.032 17.393 1.00 92.38 88 MET A CA 1
ATOM 727 C C . MET A 1 88 ? -10.365 2.234 16.538 1.00 92.38 88 MET A C 1
ATOM 729 O O . MET A 1 88 ? -9.935 1.153 16.960 1.00 92.38 88 MET A O 1
ATOM 733 N N . VAL A 1 89 ? -10.022 2.699 15.332 1.00 93.25 89 VAL A N 1
ATOM 734 C CA . VAL A 1 89 ? -9.087 1.983 14.457 1.00 93.25 89 VAL A CA 1
ATOM 735 C C . VAL A 1 89 ? -7.660 2.031 14.996 1.00 93.25 89 VAL A C 1
ATOM 737 O O . VAL A 1 89 ? -7.215 2.998 15.611 1.00 93.25 89 VAL A O 1
ATOM 740 N N . THR A 1 90 ? -6.899 0.972 14.738 1.00 89.25 90 THR A N 1
ATOM 741 C CA . THR A 1 90 ? -5.449 0.983 14.934 1.00 89.25 90 THR A CA 1
ATOM 742 C C . THR A 1 90 ? -4.776 1.855 13.874 1.00 89.25 90 THR A C 1
ATOM 744 O O . THR A 1 90 ? -5.385 2.209 12.867 1.00 89.25 90 THR A O 1
ATOM 747 N N . ARG A 1 91 ? -3.473 2.128 14.037 1.00 87.38 91 ARG A N 1
ATOM 748 C CA . ARG A 1 91 ? -2.648 2.830 13.031 1.00 87.38 91 ARG A CA 1
ATOM 749 C C . ARG A 1 91 ? -2.754 2.224 11.626 1.00 87.38 91 ARG A C 1
ATOM 751 O O . ARG A 1 91 ? -2.623 2.925 10.630 1.00 87.38 91 ARG A O 1
ATOM 758 N N . ASP A 1 92 ? -3.035 0.928 11.545 1.00 86.56 92 ASP A N 1
ATOM 759 C CA . ASP A 1 92 ? -3.204 0.225 10.278 1.00 86.56 92 ASP A CA 1
ATOM 760 C C . ASP A 1 92 ? -4.590 0.446 9.653 1.00 86.56 92 ASP A C 1
ATOM 762 O O . ASP A 1 92 ? -4.856 -0.130 8.605 1.00 86.56 92 ASP A O 1
ATOM 766 N N . GLY A 1 93 ? -5.481 1.241 10.257 1.00 90.38 93 GLY A N 1
ATOM 767 C CA . GLY A 1 93 ? -6.837 1.541 9.781 1.00 90.38 93 GLY A CA 1
ATOM 768 C C . GLY A 1 93 ? -7.851 0.416 10.001 1.00 90.38 93 GLY A C 1
ATOM 769 O O . GLY A 1 93 ? -8.803 0.301 9.234 1.00 90.38 93 GLY A O 1
ATOM 770 N N . TYR A 1 94 ? -7.628 -0.455 10.991 1.00 92.94 94 TYR A N 1
ATOM 771 C CA . TYR A 1 94 ? -8.515 -1.580 11.297 1.00 92.94 94 TYR A CA 1
ATOM 772 C C . TYR A 1 94 ? -9.006 -1.550 12.744 1.00 92.94 94 TYR A C 1
ATOM 774 O O . TYR A 1 94 ? -8.241 -1.243 13.652 1.00 92.94 94 TYR A O 1
ATOM 782 N N . VAL A 1 95 ? -10.239 -1.989 12.975 1.00 92.94 95 VAL A N 1
ATOM 783 C CA . VAL A 1 95 ? -10.815 -2.246 14.302 1.00 92.94 95 VAL A CA 1
ATOM 784 C C . VAL A 1 95 ? -11.104 -3.740 14.468 1.00 92.94 95 VAL A C 1
ATOM 786 O O . VAL A 1 95 ? -11.360 -4.449 13.495 1.00 92.94 95 VAL A O 1
ATOM 789 N N . LEU A 1 96 ? -11.043 -4.259 15.694 1.00 92.00 96 LEU A N 1
ATOM 790 C CA . LEU A 1 96 ? -11.470 -5.634 15.971 1.00 92.00 96 LEU A CA 1
ATOM 791 C C . LEU A 1 96 ? -12.995 -5.736 15.845 1.00 92.00 96 LEU A C 1
ATOM 793 O O . LEU A 1 96 ? -13.712 -4.946 16.452 1.00 92.00 96 LEU A O 1
ATOM 797 N N . GLU A 1 97 ? -13.490 -6.730 15.106 1.00 91.44 97 GLU A N 1
ATOM 798 C CA . GLU A 1 97 ? -14.920 -6.870 14.791 1.00 91.44 97 GLU A CA 1
ATOM 799 C C . GLU A 1 97 ? -15.796 -6.885 16.048 1.00 91.44 97 GLU A C 1
ATOM 801 O O . GLU A 1 97 ? -16.777 -6.159 16.128 1.00 91.44 97 GLU A O 1
ATOM 806 N N . HIS A 1 98 ? -15.398 -7.629 17.079 1.00 89.19 98 HIS A N 1
ATOM 807 C CA . HIS A 1 98 ? -16.150 -7.700 18.334 1.00 89.19 98 HIS A CA 1
ATOM 808 C C . HIS A 1 98 ? -16.233 -6.367 19.080 1.00 89.19 98 HIS A C 1
ATOM 810 O O . HIS A 1 98 ? -17.251 -6.068 19.696 1.00 89.19 98 HIS A O 1
ATOM 816 N N . ARG A 1 99 ? -15.184 -5.539 18.997 1.00 92.06 99 ARG A N 1
ATOM 817 C CA . ARG A 1 99 ? -15.210 -4.185 19.559 1.00 92.06 99 ARG A CA 1
ATOM 818 C C . ARG A 1 99 ? -16.153 -3.293 18.765 1.00 92.06 99 ARG A C 1
ATOM 820 O O . ARG A 1 99 ? -16.902 -2.537 19.366 1.00 92.06 99 ARG A O 1
ATOM 827 N N . LEU A 1 100 ? -16.137 -3.406 17.438 1.00 90.94 100 LEU A N 1
ATOM 828 C CA . LEU A 1 100 ? -17.028 -2.642 16.567 1.00 90.94 100 LEU A CA 1
ATOM 829 C C . LEU A 1 100 ? -18.501 -3.011 16.788 1.00 90.94 100 LEU A C 1
ATOM 831 O O . LEU A 1 100 ? -19.342 -2.123 16.868 1.00 90.94 100 LEU A O 1
ATOM 835 N N . VAL A 1 101 ? -18.811 -4.303 16.930 1.00 90.69 101 VAL A N 1
ATOM 836 C CA . VAL A 1 101 ? -20.169 -4.779 17.240 1.00 90.69 101 VAL A CA 1
ATOM 837 C C . VAL A 1 101 ? -20.656 -4.196 18.568 1.00 90.69 101 VAL A C 1
ATOM 839 O O . VAL A 1 101 ? -21.763 -3.667 18.619 1.00 90.69 101 VAL A O 1
ATOM 842 N N . MET A 1 102 ? -19.822 -4.205 19.613 1.00 90.69 102 MET A N 1
ATOM 843 C CA . MET A 1 102 ? -20.199 -3.607 20.900 1.00 90.69 102 MET A CA 1
ATOM 844 C C . MET A 1 102 ? -20.334 -2.086 20.841 1.00 90.69 102 MET A C 1
ATOM 846 O O . MET A 1 102 ? -21.281 -1.548 21.400 1.00 90.69 102 MET A O 1
ATOM 850 N N . ALA A 1 103 ? -19.442 -1.387 20.139 1.00 92.81 103 ALA A N 1
ATOM 851 C CA . ALA A 1 103 ? -19.544 0.061 19.961 1.00 92.81 103 ALA A CA 1
ATOM 852 C C . ALA A 1 103 ? -20.851 0.459 19.258 1.00 92.81 103 ALA A C 1
ATOM 854 O O . ALA A 1 103 ? -21.537 1.383 19.687 1.00 92.81 103 ALA A O 1
ATOM 855 N N . ARG A 1 104 ? -21.233 -0.292 18.217 1.00 91.81 104 ARG A N 1
ATOM 856 C CA . ARG A 1 104 ? -22.512 -0.115 17.516 1.00 91.81 104 ARG A CA 1
ATOM 857 C C . ARG A 1 104 ? -23.701 -0.377 18.425 1.00 91.81 104 ARG A C 1
ATOM 859 O O . ARG A 1 104 ? -24.644 0.401 18.409 1.00 91.81 104 ARG A O 1
ATOM 866 N N . HIS A 1 105 ? -23.637 -1.431 19.233 1.00 90.06 105 HIS A N 1
ATOM 867 C CA . HIS A 1 105 ? -24.690 -1.745 20.195 1.00 90.06 105 HIS A CA 1
ATOM 868 C C . HIS A 1 105 ? -24.860 -0.646 21.258 1.00 90.06 105 HIS A C 1
ATOM 870 O O . HIS A 1 105 ? -25.979 -0.336 21.643 1.00 90.06 105 HIS A O 1
ATOM 876 N N . LEU A 1 106 ? -23.760 -0.023 21.690 1.00 91.81 106 LEU A N 1
ATOM 877 C CA . LEU A 1 106 ? -23.765 1.098 22.635 1.00 91.81 106 LEU A CA 1
ATOM 878 C C . LEU A 1 106 ? -24.053 2.459 21.979 1.00 91.81 106 LEU A C 1
ATOM 880 O O . LEU A 1 106 ? -24.209 3.447 22.690 1.00 91.81 106 LEU A O 1
ATOM 884 N N . GLY A 1 107 ? -24.046 2.544 20.646 1.00 92.62 107 GLY A N 1
ATOM 885 C CA . GLY A 1 107 ? -24.176 3.804 19.910 1.00 92.62 107 GLY A CA 1
ATOM 886 C C . GLY A 1 107 ? -23.010 4.786 20.102 1.00 92.62 107 GLY A C 1
ATOM 887 O O . GLY A 1 107 ? -23.133 5.949 19.731 1.00 92.62 107 GLY A O 1
ATOM 888 N N . ARG A 1 108 ? -21.876 4.353 20.670 1.00 93.38 108 ARG A N 1
ATOM 889 C CA . ARG A 1 108 ? -20.693 5.201 20.906 1.00 93.38 108 ARG A CA 1
ATOM 890 C C . ARG A 1 108 ? -19.388 4.434 20.727 1.00 93.38 108 ARG A C 1
ATOM 892 O O . ARG A 1 108 ? -19.342 3.214 20.878 1.00 93.38 108 ARG A O 1
ATOM 899 N N . SER A 1 109 ? -18.303 5.158 20.459 1.00 93.00 109 SER A N 1
ATOM 900 C CA . SER A 1 109 ? -16.960 4.570 20.437 1.00 93.00 109 SER A CA 1
ATOM 901 C C . SER A 1 109 ? -16.570 4.018 21.815 1.00 93.00 109 SER A C 1
ATOM 90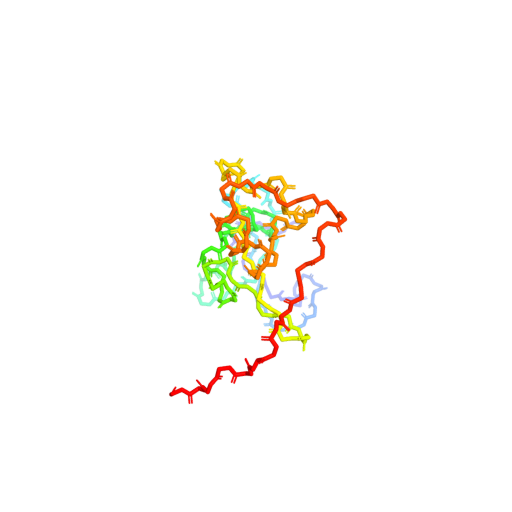3 O O . SER A 1 109 ? -16.865 4.622 22.850 1.00 93.00 109 SER A O 1
ATOM 905 N N . LEU A 1 110 ? -15.884 2.872 21.817 1.00 90.50 110 LEU A N 1
ATOM 906 C CA . LEU A 1 110 ? -15.309 2.293 23.031 1.00 90.50 110 LEU A CA 1
ATOM 907 C C . LEU A 1 110 ? -14.024 3.027 23.413 1.00 90.50 110 LEU A C 1
ATOM 909 O O . LEU A 1 110 ? -13.147 3.250 22.573 1.00 90.50 110 LEU A O 1
ATOM 913 N N . LEU A 1 111 ? -13.872 3.305 24.700 1.00 87.50 111 LEU A N 1
ATOM 914 C CA . LEU A 1 111 ? -12.650 3.812 25.294 1.00 87.50 111 LEU A CA 1
ATOM 915 C C . LEU A 1 111 ? -11.537 2.755 25.245 1.00 87.50 111 LEU A C 1
ATOM 917 O O . LEU A 1 111 ? -11.750 1.558 25.024 1.00 87.50 111 LEU A O 1
ATOM 921 N N . LYS A 1 112 ? -10.297 3.204 25.450 1.00 84.00 112 LYS A N 1
ATOM 922 C CA . LYS A 1 112 ? -9.116 2.325 25.420 1.00 84.00 112 LYS A CA 1
ATOM 923 C C . LYS A 1 112 ? -9.115 1.293 26.553 1.00 84.00 112 LYS A C 1
ATOM 925 O O . LYS A 1 112 ? -8.583 0.207 26.357 1.00 84.00 112 LYS A O 1
ATOM 930 N N . ASN A 1 113 ? -9.711 1.633 27.693 1.00 85.62 113 ASN A N 1
ATOM 931 C CA . ASN A 1 113 ? -9.849 0.783 28.876 1.00 85.62 113 ASN A CA 1
ATOM 932 C C . ASN A 1 113 ? -11.098 -0.117 28.848 1.00 85.62 113 ASN A C 1
ATOM 934 O O . ASN A 1 113 ? -11.218 -1.001 29.690 1.00 85.62 113 ASN A O 1
ATOM 938 N N . GLU A 1 114 ? -12.013 0.066 27.892 1.00 83.94 114 GLU A N 1
ATOM 939 C CA . GLU A 1 114 ? -13.181 -0.804 27.731 1.00 83.94 114 GLU A CA 1
ATOM 940 C C . GLU A 1 114 ? -12.775 -2.094 27.004 1.00 83.94 114 GLU A C 1
ATOM 942 O O . GLU A 1 114 ? -12.656 -2.149 25.772 1.00 83.94 114 GLU A O 1
ATOM 947 N N . ILE A 1 115 ? -12.531 -3.146 27.790 1.00 82.44 115 ILE A N 1
ATOM 948 C CA . ILE A 1 115 ? -12.139 -4.463 27.289 1.00 82.44 115 ILE A CA 1
ATOM 949 C C . ILE A 1 115 ? -13.396 -5.283 26.985 1.00 82.44 115 ILE A C 1
ATOM 951 O O . ILE A 1 115 ? -14.157 -5.656 27.875 1.00 82.44 115 ILE A O 1
ATOM 955 N N . VAL A 1 116 ? -13.599 -5.603 25.707 1.00 83.12 116 VAL A N 1
ATOM 956 C CA . VAL A 1 116 ? -14.679 -6.491 25.264 1.00 83.12 116 VAL A CA 1
ATOM 957 C C . VAL A 1 116 ? -14.165 -7.925 25.249 1.00 83.12 116 VAL A C 1
ATOM 959 O O . VAL A 1 116 ? -13.360 -8.298 24.394 1.00 83.12 116 VAL A O 1
ATOM 962 N N . HIS A 1 117 ? -14.653 -8.736 26.183 1.00 74.12 117 HIS A N 1
ATOM 963 C CA . HIS A 1 117 ? -14.410 -10.174 26.195 1.00 74.12 117 HIS A CA 1
ATOM 964 C C . HIS A 1 117 ? -15.505 -10.913 25.422 1.00 74.12 117 HIS A C 1
ATOM 966 O O . HIS A 1 117 ? -16.692 -10.622 25.550 1.00 74.12 117 HIS A O 1
ATOM 972 N N . HIS A 1 118 ? -15.107 -11.914 24.638 1.00 66.62 118 HIS A N 1
ATOM 973 C CA . HIS A 1 118 ? -16.055 -12.846 24.033 1.00 66.62 118 HIS A CA 1
ATOM 974 C C . HIS A 1 118 ? -16.614 -13.752 25.131 1.00 66.62 118 HIS A C 1
ATOM 976 O O . HIS A 1 118 ? -15.883 -14.587 25.664 1.00 66.62 118 HIS A O 1
ATOM 982 N N . LYS A 1 119 ? -17.897 -13.607 25.479 1.00 62.41 119 LYS A N 1
ATOM 983 C CA . LYS A 1 119 ? -18.579 -14.551 26.375 1.00 62.41 119 LYS A CA 1
ATOM 984 C C . LYS A 1 119 ? -18.784 -15.847 25.580 1.00 62.41 119 LYS A C 1
ATOM 986 O O . LYS A 1 119 ? -19.501 -15.857 24.586 1.00 62.41 119 LYS A O 1
ATOM 991 N N . GLY A 1 120 ? -18.020 -16.884 25.918 1.00 57.59 120 GLY A N 1
ATOM 992 C CA . GLY A 1 120 ? -17.721 -18.004 25.026 1.00 57.59 120 GLY A CA 1
ATOM 993 C C . GLY A 1 120 ? -18.925 -18.698 24.376 1.00 57.59 120 GLY A C 1
ATOM 994 O O . GLY A 1 120 ? -19.849 -19.118 25.060 1.00 57.59 120 GLY A O 1
ATOM 995 N N . ARG A 1 121 ? -18.838 -18.892 23.054 1.00 47.22 121 ARG A N 1
ATOM 996 C CA . ARG A 1 121 ? -19.015 -20.163 22.321 1.00 47.22 121 ARG A CA 1
ATOM 997 C C . ARG A 1 121 ? -18.552 -19.939 20.876 1.00 47.22 121 ARG A C 1
ATOM 999 O O . ARG A 1 121 ? -18.842 -18.910 20.273 1.00 47.22 121 ARG A O 1
ATOM 1006 N N . ARG A 1 122 ? -17.785 -20.883 20.320 1.00 46.84 122 ARG A N 1
ATOM 1007 C CA . ARG A 1 122 ? -17.491 -20.905 18.879 1.00 46.84 122 ARG A CA 1
ATOM 1008 C C . ARG A 1 122 ? -18.822 -21.180 18.171 1.00 46.84 122 ARG A C 1
ATOM 1010 O O . ARG A 1 122 ? -19.420 -22.216 18.444 1.00 46.84 122 ARG A O 1
ATOM 1017 N N . TYR A 1 123 ? -19.286 -20.271 17.313 1.00 43.28 123 TYR A N 1
ATOM 1018 C CA . TYR A 1 123 ? -20.419 -20.558 16.430 1.00 43.28 123 TYR A CA 1
ATOM 1019 C C . TYR A 1 123 ? -20.062 -21.760 15.538 1.00 43.28 123 TYR A C 1
ATOM 1021 O O . TYR A 1 123 ? -18.943 -21.789 15.005 1.00 43.28 123 TYR A O 1
ATOM 1029 N N . PRO A 1 124 ? -20.955 -22.755 15.394 1.00 45.50 124 PRO A N 1
ATOM 1030 C CA . PRO A 1 124 ? -20.730 -23.857 14.476 1.00 45.50 124 PRO A CA 1
ATOM 1031 C C . PRO A 1 124 ? -20.650 -23.294 13.058 1.00 45.50 124 PRO A C 1
ATOM 1033 O O . PRO A 1 124 ? -21.400 -22.393 12.680 1.00 45.50 124 PRO A O 1
ATOM 1036 N N . ARG A 1 125 ? -19.690 -23.797 12.282 1.00 44.28 125 ARG A N 1
ATOM 1037 C CA . ARG A 1 125 ? -19.717 -23.615 10.834 1.00 44.28 125 ARG A CA 1
ATOM 1038 C C . ARG A 1 125 ? -20.845 -24.509 10.326 1.00 44.28 125 ARG A C 1
ATOM 1040 O O . ARG A 1 125 ? -20.704 -25.724 10.432 1.00 44.28 125 ARG A O 1
ATOM 1047 N N . HIS A 1 126 ? -21.952 -23.905 9.900 1.00 49.06 126 HIS A N 1
ATOM 1048 C CA . HIS A 1 126 ? -22.876 -24.562 8.979 1.00 49.06 126 HIS A CA 1
ATOM 1049 C C . HIS A 1 126 ? -22.176 -24.758 7.633 1.00 49.06 126 HIS A C 1
ATOM 1051 O O . HIS A 1 126 ? -21.357 -23.873 7.273 1.00 49.06 126 HIS A O 1
#

Sequence (126 aa):
MPYLREVKRARDIERRGNYKYIWHFCKGCGKARGVRYTRNEPESVRCLSCADKLRTREKASNWKGGRLKTNKGYIKIRLESGDPFFPMVTRDGYVLEHRLVMARHLGRSLLKNEIVHHKGRRYPRH

Foldseek 3Di:
DDDAQDKDFLVVVVHDDGWIWGWAAAPQPRDIDIATQDPNHGPDNHDPVRVVVPDDLVPDPPDPQQWDQDPVRWIWHADDPPDQQQVQADPVRIHTPQQVVVCVVVVHHDDPPDDDDDPDDDDDDD

pLDDT: mean 84.78, std 12.45, range [43.28, 95.0]